Protein AF-A0A554L5U2-F1 (afdb_monomer_lite)

Structure (mmCIF, N/CA/C/O backbone):
data_AF-A0A554L5U2-F1
#
_entry.id   AF-A0A554L5U2-F1
#
loop_
_atom_site.group_PDB
_atom_site.id
_atom_site.type_symbol
_atom_site.label_atom_id
_atom_site.label_alt_id
_atom_site.label_comp_id
_atom_site.label_asym_id
_atom_site.label_entity_id
_atom_site.label_seq_id
_atom_site.pdbx_PDB_ins_code
_atom_site.Cartn_x
_atom_site.Cartn_y
_atom_site.Cartn_z
_atom_site.occupancy
_atom_site.B_iso_or_equiv
_atom_site.auth_seq_id
_atom_site.auth_comp_id
_atom_site.auth_asym_id
_atom_site.auth_atom_id
_atom_site.pdbx_PDB_model_num
ATOM 1 N N . MET A 1 1 ? 10.844 9.490 16.157 1.00 61.22 1 MET A N 1
ATOM 2 C CA . MET A 1 1 ? 9.696 9.991 15.366 1.00 61.22 1 MET A CA 1
ATOM 3 C C . MET A 1 1 ? 8.707 10.675 16.299 1.00 61.22 1 MET A C 1
ATOM 5 O O . MET A 1 1 ? 8.403 10.104 17.340 1.00 61.22 1 MET A O 1
ATOM 9 N N . LEU A 1 2 ? 8.226 11.876 15.961 1.00 75.06 2 LEU A N 1
ATOM 10 C CA . LEU A 1 2 ? 7.113 12.500 16.686 1.00 75.06 2 LEU A CA 1
ATOM 11 C C . LEU A 1 2 ? 5.798 11.860 16.223 1.00 75.06 2 LEU A C 1
ATOM 13 O O . LEU A 1 2 ? 5.391 12.045 15.079 1.00 75.06 2 LEU A O 1
ATOM 17 N N . ASN A 1 3 ? 5.124 11.136 17.114 1.00 86.19 3 ASN A N 1
ATOM 18 C CA . ASN A 1 3 ? 3.784 10.621 16.845 1.00 86.19 3 ASN A CA 1
ATOM 19 C C . ASN A 1 3 ? 2.762 11.749 17.025 1.00 86.19 3 ASN A C 1
ATOM 21 O O . ASN A 1 3 ? 2.757 12.417 18.059 1.00 86.19 3 ASN A O 1
ATOM 25 N N . ARG A 1 4 ? 1.868 11.941 16.051 1.00 87.19 4 ARG A N 1
ATOM 26 C CA . ARG A 1 4 ? 0.722 12.853 16.179 1.00 87.19 4 ARG A CA 1
ATOM 27 C C . ARG A 1 4 ? -0.576 12.057 16.220 1.00 87.19 4 ARG A C 1
ATOM 29 O O . ARG A 1 4 ? -0.740 11.096 15.475 1.00 87.19 4 ARG A O 1
ATOM 36 N N . ARG A 1 5 ? -1.490 12.453 17.109 1.00 90.06 5 ARG A N 1
ATOM 37 C CA . ARG A 1 5 ? -2.853 11.910 17.159 1.00 90.06 5 ARG A CA 1
ATOM 38 C C . ARG A 1 5 ? -3.740 12.751 16.254 1.00 90.06 5 ARG A C 1
ATOM 40 O O . ARG A 1 5 ? -3.676 13.975 16.301 1.00 90.06 5 ARG A O 1
ATOM 47 N N . THR A 1 6 ? -4.551 12.088 15.446 1.00 89.38 6 THR A N 1
ATOM 48 C CA . THR A 1 6 ? -5.554 12.720 14.594 1.00 89.38 6 THR A CA 1
ATOM 49 C C . THR A 1 6 ? -6.805 11.852 14.582 1.00 89.38 6 THR A C 1
ATOM 51 O O . THR A 1 6 ? -6.719 10.643 14.808 1.00 89.38 6 THR A O 1
ATOM 54 N N . ASN A 1 7 ? -7.949 12.473 14.328 1.00 91.75 7 ASN A N 1
ATOM 55 C CA . ASN A 1 7 ? -9.223 11.793 14.156 1.00 91.75 7 ASN A CA 1
ATOM 56 C C . ASN A 1 7 ? -9.603 11.884 12.680 1.00 91.75 7 ASN A C 1
ATOM 58 O O . ASN A 1 7 ? -9.493 12.949 12.077 1.00 91.75 7 ASN A O 1
ATOM 62 N N . PHE A 1 8 ? -10.056 10.780 12.101 1.00 89.94 8 PHE A N 1
ATOM 63 C CA . PHE A 1 8 ? -10.527 10.734 10.723 1.00 89.94 8 PHE A CA 1
ATOM 64 C C . PHE A 1 8 ? -11.835 9.957 10.663 1.00 89.94 8 PHE A C 1
ATOM 66 O O . PHE A 1 8 ? -12.056 9.014 11.425 1.00 89.94 8 PHE A O 1
ATOM 73 N N . LEU A 1 9 ? -12.716 10.395 9.771 1.00 94.62 9 LEU A N 1
ATOM 74 C CA . LEU A 1 9 ? -14.008 9.769 9.555 1.00 94.62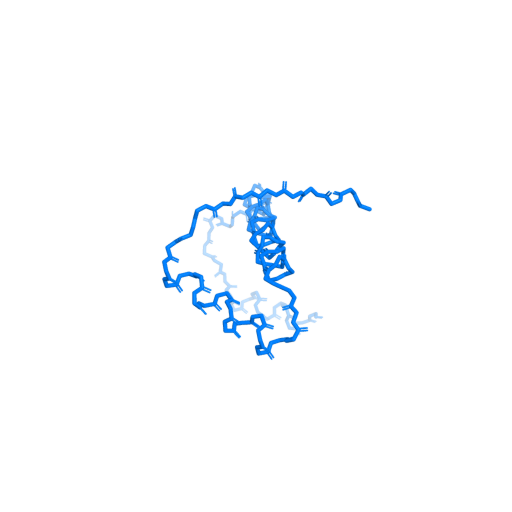 9 LEU A CA 1
ATOM 75 C C . LEU A 1 9 ? -13.834 8.585 8.601 1.00 94.62 9 LEU A C 1
ATOM 77 O O . LEU A 1 9 ? -13.245 8.730 7.532 1.00 94.62 9 LEU A O 1
ATOM 81 N N . LEU A 1 10 ? -14.346 7.419 8.990 1.00 93.75 10 LEU A N 1
ATOM 82 C CA . LEU A 1 10 ? -14.326 6.212 8.171 1.00 93.75 10 LEU A CA 1
ATOM 83 C C . LEU A 1 10 ? -15.740 5.711 7.927 1.00 93.75 10 LEU A C 1
ATOM 85 O O . LEU A 1 10 ? -16.583 5.724 8.824 1.00 93.75 10 LEU A O 1
ATOM 89 N N . ASN A 1 11 ? -15.956 5.163 6.737 1.00 96.88 11 ASN A N 1
ATOM 90 C CA . ASN A 1 11 ? -17.139 4.359 6.471 1.00 96.88 11 ASN A CA 1
ATOM 91 C C . ASN A 1 11 ? -17.065 3.049 7.266 1.00 96.88 11 ASN A C 1
ATOM 93 O O . ASN A 1 11 ? -15.978 2.502 7.484 1.00 96.88 11 ASN A O 1
ATOM 97 N N . LYS A 1 12 ? -18.231 2.518 7.651 1.00 96.81 12 LYS A N 1
ATOM 98 C CA . LYS A 1 12 ? -18.348 1.303 8.471 1.00 96.81 12 LYS A CA 1
ATOM 99 C C . LYS A 1 12 ? -17.559 0.124 7.894 1.00 96.81 12 LYS A C 1
ATOM 101 O O . LYS A 1 12 ? -16.761 -0.478 8.601 1.00 96.81 12 LYS A O 1
ATOM 106 N N . ASP A 1 13 ? -17.685 -0.120 6.593 1.00 97.56 13 ASP A N 1
ATOM 107 C CA . ASP A 1 13 ? -17.002 -1.232 5.923 1.00 97.56 13 ASP A CA 1
ATOM 108 C C . ASP A 1 13 ? -15.473 -1.133 6.004 1.00 97.56 13 ASP A C 1
ATOM 110 O O . ASP A 1 13 ? -14.773 -2.143 6.099 1.00 97.56 13 ASP A O 1
ATOM 114 N N . VAL A 1 14 ? -14.932 0.088 5.956 1.00 95.31 14 VAL A N 1
ATOM 115 C CA . VAL A 1 14 ? -13.487 0.327 6.067 1.00 95.31 14 VAL A CA 1
ATOM 116 C C . VAL A 1 14 ? -13.032 0.091 7.502 1.00 95.31 14 VAL A C 1
ATOM 118 O O . VAL A 1 14 ? -12.009 -0.562 7.720 1.00 95.31 14 VAL A O 1
ATOM 121 N N . LEU A 1 15 ? -13.808 0.565 8.478 1.00 95.75 15 LEU A N 1
ATOM 122 C CA . LEU A 1 15 ? -13.532 0.337 9.892 1.00 95.75 15 LEU A CA 1
ATOM 123 C C . LEU A 1 15 ? -13.536 -1.161 10.226 1.00 95.75 15 LEU A C 1
ATOM 125 O O . LEU A 1 15 ? -12.588 -1.647 10.841 1.00 95.75 15 LEU A O 1
ATOM 129 N N . ASP A 1 16 ? -14.531 -1.910 9.753 1.00 97.31 16 ASP A N 1
ATOM 130 C CA . ASP A 1 16 ? -14.638 -3.353 9.989 1.00 97.31 16 ASP A CA 1
ATOM 131 C C . ASP A 1 16 ? -13.443 -4.114 9.393 1.00 97.31 16 ASP A C 1
ATOM 133 O O . ASP A 1 16 ? -12.863 -4.996 10.037 1.00 97.31 16 ASP A O 1
ATOM 137 N N . LYS A 1 17 ? -13.003 -3.729 8.186 1.00 96.38 17 LYS A N 1
ATOM 138 C CA . LYS A 1 17 ? -11.792 -4.281 7.559 1.00 96.38 17 LYS A CA 1
ATOM 139 C C . LYS A 1 17 ? -10.537 -3.972 8.373 1.00 96.38 17 LYS A C 1
ATOM 141 O O . LYS A 1 17 ? -9.723 -4.874 8.579 1.00 96.38 17 LYS A O 1
ATOM 146 N N . LEU A 1 18 ? -10.382 -2.736 8.853 1.00 95.62 18 LEU A N 1
ATOM 147 C CA . LEU A 1 18 ? -9.240 -2.331 9.676 1.00 95.62 18 LEU A CA 1
ATOM 148 C C . LEU A 1 18 ? -9.195 -3.098 10.997 1.00 95.62 18 LEU A C 1
ATOM 150 O O . LEU A 1 18 ? -8.138 -3.616 11.349 1.00 95.62 18 LEU A O 1
ATOM 154 N N . VAL A 1 19 ? -10.329 -3.231 11.689 1.00 96.50 19 VAL A N 1
ATOM 155 C CA . VAL A 1 19 ? -10.438 -3.993 12.943 1.00 96.50 19 VAL A CA 1
ATOM 156 C C . VAL A 1 19 ? -10.115 -5.468 12.714 1.00 96.50 19 VAL A C 1
ATOM 158 O O . VAL A 1 19 ? -9.381 -6.079 13.493 1.00 96.50 19 VAL A O 1
ATOM 161 N N . LYS A 1 20 ? -10.631 -6.061 11.632 1.00 97.31 20 LYS A N 1
ATOM 162 C CA . LYS A 1 20 ? -10.320 -7.449 11.280 1.00 97.31 20 LYS A CA 1
ATOM 163 C C . LYS A 1 20 ? -8.822 -7.626 11.034 1.00 97.31 20 LYS A C 1
ATOM 165 O O . LYS A 1 20 ? -8.210 -8.502 11.636 1.00 97.31 20 LYS A O 1
ATOM 170 N N . LEU A 1 21 ? -8.222 -6.771 10.206 1.00 96.50 21 LEU A N 1
ATOM 171 C CA . LEU A 1 21 ? -6.790 -6.809 9.892 1.00 96.50 21 LEU A CA 1
ATOM 172 C C . LEU A 1 21 ? -5.914 -6.603 11.127 1.00 96.50 21 LEU A C 1
ATOM 174 O O . LEU A 1 21 ? -4.926 -7.319 11.293 1.00 96.50 21 LEU A O 1
ATOM 178 N N . SER A 1 22 ? -6.276 -5.655 11.991 1.00 97.19 22 SER A N 1
ATOM 179 C CA . SER A 1 22 ? -5.528 -5.356 13.210 1.00 97.19 22 SER A CA 1
ATOM 180 C C . SER A 1 22 ? -5.525 -6.560 14.154 1.00 97.19 22 SER A C 1
ATOM 182 O O . SER A 1 22 ? -4.476 -6.926 14.677 1.00 97.19 22 SER A O 1
ATOM 184 N N . ARG A 1 23 ? -6.674 -7.238 14.300 1.00 97.25 23 ARG A N 1
ATOM 185 C CA . ARG A 1 23 ? -6.806 -8.472 15.090 1.00 97.25 23 ARG A CA 1
ATOM 186 C C . ARG A 1 23 ? -6.032 -9.634 14.478 1.00 97.25 23 ARG A C 1
ATOM 188 O O . ARG A 1 23 ? -5.248 -10.263 15.176 1.00 97.25 23 ARG A O 1
ATOM 195 N N . THR A 1 24 ? -6.203 -9.894 13.181 1.00 97.31 24 THR A N 1
ATOM 196 C CA . THR A 1 24 ? -5.513 -10.994 12.484 1.00 97.31 24 THR A CA 1
ATOM 197 C C . THR A 1 24 ? -3.994 -10.859 12.558 1.00 97.31 24 THR A C 1
ATOM 199 O O . THR A 1 24 ? -3.295 -11.859 12.664 1.00 97.31 24 THR A O 1
ATOM 202 N N . ARG A 1 25 ? -3.474 -9.628 12.504 1.00 96.00 25 ARG A N 1
ATOM 203 C CA . ARG A 1 25 ? -2.031 -9.349 12.522 1.00 96.00 25 ARG A CA 1
ATOM 204 C C . ARG A 1 25 ? -1.484 -9.015 13.912 1.00 96.00 25 ARG A C 1
ATOM 206 O O . ARG A 1 25 ? -0.293 -8.748 14.021 1.00 96.00 25 ARG A O 1
ATOM 213 N N . ASN A 1 26 ? -2.332 -9.003 14.941 1.00 96.94 26 ASN A N 1
ATOM 214 C CA . ASN A 1 26 ? -1.994 -8.612 16.310 1.00 96.94 26 ASN A CA 1
ATOM 215 C C . ASN A 1 26 ? -1.231 -7.271 16.405 1.00 96.94 26 ASN A C 1
ATOM 217 O O . ASN A 1 26 ? -0.204 -7.157 17.070 1.00 96.94 26 ASN A O 1
ATOM 221 N N . ILE A 1 27 ? -1.723 -6.248 15.703 1.00 96.31 27 ILE A N 1
ATOM 222 C CA . ILE A 1 27 ? -1.150 -4.893 15.688 1.00 96.31 27 ILE A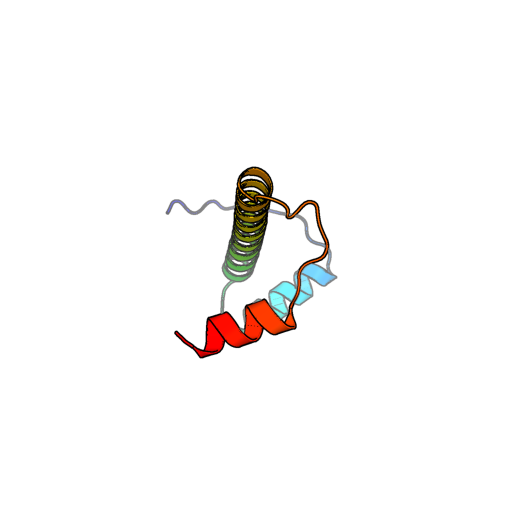 CA 1
ATOM 223 C C . ILE A 1 27 ? -2.243 -3.841 15.887 1.00 96.31 27 ILE A C 1
ATOM 225 O O . ILE A 1 27 ? -3.430 -4.119 15.735 1.00 96.31 27 ILE A O 1
ATOM 229 N N . SER A 1 28 ? -1.854 -2.606 16.209 1.00 94.88 28 SER A N 1
ATOM 230 C CA . SER A 1 28 ? -2.809 -1.497 16.333 1.00 94.88 28 SER A CA 1
ATOM 231 C C . SER A 1 28 ? -3.4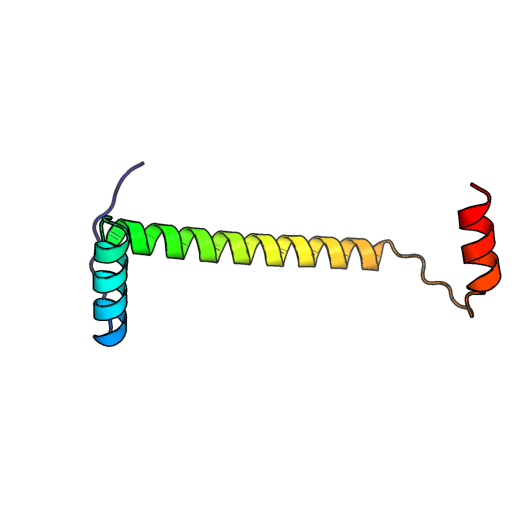01 -1.090 14.976 1.00 94.88 28 SER A C 1
ATOM 233 O O . SER A 1 28 ? -2.749 -1.208 13.940 1.00 94.88 28 SER A O 1
ATOM 235 N N . MET A 1 29 ? -4.612 -0.526 14.967 1.00 93.12 29 MET A N 1
ATOM 236 C CA . MET A 1 29 ? -5.197 0.035 13.738 1.00 93.12 29 MET A CA 1
ATOM 237 C C . MET A 1 29 ? -4.321 1.144 13.135 1.00 93.12 29 MET A C 1
ATOM 239 O O . MET A 1 29 ? -4.169 1.214 11.921 1.00 93.12 29 MET A O 1
ATOM 243 N N . ALA A 1 30 ? -3.685 1.967 13.975 1.00 92.69 30 ALA A N 1
ATOM 244 C CA . ALA A 1 30 ? -2.763 3.009 13.521 1.00 92.69 30 ALA A CA 1
ATOM 245 C C . ALA A 1 30 ? -1.518 2.434 12.822 1.00 92.69 30 ALA A C 1
ATOM 247 O O . ALA A 1 30 ? -0.961 3.068 11.933 1.00 92.69 30 ALA A O 1
ATOM 248 N N . GLU A 1 31 ? -1.065 1.244 13.218 1.00 94.38 31 GLU A N 1
ATOM 249 C CA . GLU A 1 31 ? 0.009 0.520 12.529 1.00 94.38 31 GLU A CA 1
ATOM 250 C C . GLU A 1 31 ? -0.456 -0.016 11.169 1.00 94.38 31 GLU A C 1
ATOM 252 O O . GLU A 1 31 ? 0.271 0.094 10.188 1.00 94.38 31 GLU A O 1
ATOM 257 N N . VAL A 1 32 ? -1.685 -0.539 11.083 1.00 95.38 32 VAL A N 1
ATOM 258 C CA . VAL A 1 32 ? -2.268 -0.976 9.803 1.00 95.38 32 VAL A CA 1
ATOM 259 C C . VAL A 1 32 ? -2.343 0.192 8.818 1.00 95.38 32 VAL A C 1
ATOM 261 O O . VAL A 1 32 ? -1.934 0.043 7.670 1.00 95.38 32 VAL A O 1
ATOM 264 N N . VAL A 1 33 ? -2.821 1.352 9.279 1.00 93.94 33 VAL A N 1
ATOM 265 C CA . VAL A 1 33 ? -2.904 2.570 8.461 1.00 93.94 33 VAL A CA 1
ATOM 266 C C . VAL A 1 33 ? -1.514 3.043 8.041 1.00 93.94 33 VAL A C 1
ATOM 268 O O . VAL A 1 33 ? -1.315 3.305 6.862 1.00 93.94 33 VAL A O 1
ATOM 271 N N . ARG A 1 34 ? -0.538 3.095 8.960 1.00 92.62 34 ARG A N 1
ATOM 272 C CA . ARG A 1 34 ? 0.840 3.500 8.627 1.00 92.62 34 ARG A CA 1
ATOM 273 C C . ARG A 1 34 ? 1.440 2.644 7.516 1.00 92.62 34 ARG A C 1
ATOM 275 O O . ARG A 1 34 ? 1.894 3.198 6.526 1.00 92.62 34 ARG A O 1
ATOM 282 N N . ARG A 1 35 ? 1.333 1.318 7.621 1.00 93.94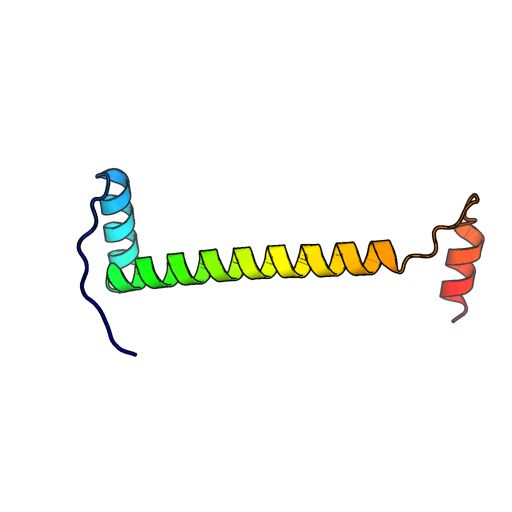 35 ARG A N 1
ATOM 283 C CA . ARG A 1 35 ? 1.846 0.403 6.589 1.00 93.94 35 ARG A CA 1
ATOM 284 C C . ARG A 1 35 ? 1.135 0.551 5.249 1.00 93.94 35 ARG A C 1
ATOM 286 O O . ARG A 1 35 ? 1.762 0.401 4.210 1.00 93.94 35 ARG A O 1
ATOM 293 N N . ALA A 1 36 ? -0.175 0.796 5.264 1.00 92.88 36 ALA A N 1
ATOM 294 C CA . ALA A 1 36 ? -0.924 1.026 4.032 1.00 92.88 36 ALA A CA 1
ATOM 295 C C . ALA A 1 36 ? -0.462 2.312 3.334 1.00 92.88 36 ALA A C 1
ATOM 297 O O . ALA A 1 36 ? -0.276 2.310 2.125 1.00 92.88 36 ALA A O 1
ATOM 298 N N . VAL A 1 37 ? -0.228 3.377 4.105 1.00 92.00 37 VAL A N 1
ATOM 299 C CA . VAL A 1 37 ? 0.288 4.650 3.590 1.00 92.00 37 VAL A CA 1
ATOM 300 C C . VAL A 1 37 ? 1.715 4.495 3.065 1.00 92.00 37 VAL A C 1
ATOM 302 O O . VAL A 1 37 ? 1.990 4.920 1.951 1.00 92.00 37 VAL A O 1
ATOM 305 N N . GLU A 1 38 ? 2.611 3.863 3.828 1.00 92.12 38 GLU A N 1
ATOM 306 C CA . GLU A 1 38 ? 3.992 3.591 3.393 1.00 92.12 38 GLU A CA 1
ATOM 307 C C . GLU A 1 38 ? 4.015 2.832 2.065 1.00 92.12 38 GLU A C 1
ATOM 309 O O . GLU A 1 38 ? 4.713 3.235 1.139 1.00 92.12 38 GLU A O 1
ATOM 314 N N . LYS A 1 39 ? 3.177 1.798 1.947 1.00 92.56 39 LYS A N 1
ATOM 315 C CA . LYS A 1 39 ? 3.049 1.011 0.725 1.00 92.56 39 LYS A CA 1
ATOM 316 C C . LYS A 1 39 ? 2.576 1.847 -0.472 1.00 92.56 39 LYS A C 1
ATOM 318 O O . LYS A 1 39 ? 3.146 1.716 -1.547 1.00 92.56 39 LYS A O 1
ATOM 323 N N . GLU A 1 40 ? 1.560 2.692 -0.298 1.00 90.88 40 GLU A N 1
ATOM 324 C CA . GLU A 1 40 ? 1.045 3.550 -1.379 1.00 90.88 40 GLU A CA 1
ATOM 325 C C . GLU A 1 40 ? 2.139 4.488 -1.916 1.00 90.88 40 GLU A C 1
ATOM 327 O O . GLU A 1 40 ? 2.351 4.586 -3.123 1.00 90.88 40 GLU A O 1
ATOM 332 N N . TYR A 1 41 ? 2.894 5.126 -1.015 1.00 85.94 41 TYR A N 1
ATOM 333 C CA . TYR A 1 41 ? 3.988 6.024 -1.398 1.00 85.94 41 TYR A CA 1
ATOM 334 C C . TYR A 1 41 ? 5.174 5.289 -2.036 1.00 85.94 41 TYR A C 1
ATOM 336 O O . TYR A 1 41 ? 5.830 5.831 -2.928 1.00 85.94 41 TYR A O 1
ATOM 344 N N . GLU A 1 42 ? 5.481 4.069 -1.590 1.00 88.19 42 GLU A N 1
ATOM 345 C CA . GLU A 1 42 ? 6.498 3.232 -2.232 1.00 88.19 42 GLU A CA 1
ATOM 346 C C . GLU A 1 42 ? 6.093 2.853 -3.661 1.00 88.19 42 GLU A C 1
ATOM 348 O O . GLU A 1 42 ? 6.901 3.006 -4.581 1.00 88.19 42 GLU A O 1
ATOM 353 N N . GLU A 1 43 ? 4.842 2.436 -3.870 1.00 85.75 43 GLU A N 1
ATOM 354 C CA . GLU A 1 43 ? 4.313 2.105 -5.197 1.00 85.75 43 GLU A CA 1
ATOM 355 C C . GLU A 1 43 ? 4.316 3.327 -6.133 1.00 85.75 43 GLU A C 1
ATOM 357 O O . GLU A 1 43 ? 4.738 3.221 -7.289 1.00 85.75 43 GLU A O 1
ATOM 362 N N . GLU A 1 44 ? 3.939 4.509 -5.638 1.00 84.81 44 GLU A N 1
ATOM 363 C CA . GLU A 1 44 ? 3.991 5.758 -6.410 1.00 84.81 44 GLU A CA 1
ATOM 364 C C . GLU A 1 44 ? 5.427 6.100 -6.839 1.00 84.81 44 GLU A C 1
ATOM 366 O O . GLU A 1 44 ? 5.691 6.399 -8.010 1.00 84.81 44 GLU A O 1
ATOM 371 N N . LYS A 1 45 ? 6.386 5.979 -5.915 1.00 85.38 45 LYS A N 1
ATOM 372 C CA . LYS A 1 45 ? 7.805 6.228 -6.191 1.00 85.38 45 LYS A CA 1
ATOM 373 C C . LYS A 1 45 ? 8.377 5.229 -7.198 1.00 85.38 45 LYS A C 1
ATOM 375 O O . LYS A 1 45 ? 9.175 5.610 -8.062 1.00 85.38 45 LYS A O 1
ATOM 380 N N . GLU A 1 46 ? 7.994 3.956 -7.111 1.00 87.00 46 GLU A N 1
ATOM 381 C CA . GLU A 1 46 ? 8.384 2.946 -8.097 1.00 87.00 46 GLU A CA 1
ATOM 382 C C . GLU A 1 46 ? 7.851 3.280 -9.491 1.00 87.00 46 GLU A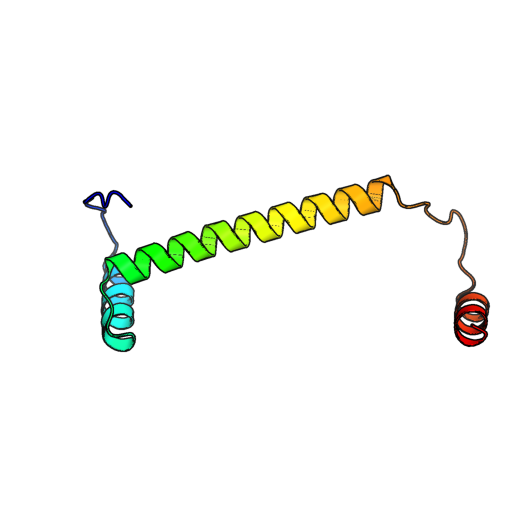 C 1
ATOM 384 O O . GLU A 1 46 ? 8.609 3.229 -10.464 1.00 87.00 46 GLU A O 1
ATOM 389 N N . LEU A 1 47 ? 6.572 3.645 -9.605 1.00 88.19 47 LEU A N 1
ATOM 390 C CA . LEU A 1 47 ? 5.962 4.035 -10.877 1.00 88.19 47 LEU A CA 1
ATOM 391 C C . LEU A 1 47 ? 6.656 5.256 -11.479 1.00 88.19 47 LEU A C 1
ATOM 393 O O . LEU A 1 47 ? 6.977 5.258 -12.670 1.00 88.19 47 LEU A O 1
ATOM 397 N N . GLU A 1 48 ? 6.952 6.265 -10.662 1.00 90.06 48 GLU A N 1
ATOM 398 C CA . GLU A 1 48 ? 7.678 7.452 -11.106 1.00 90.06 48 GLU A CA 1
ATOM 399 C C . GLU A 1 48 ? 9.091 7.098 -11.598 1.00 90.06 48 GLU A C 1
ATOM 401 O O . GLU A 1 48 ? 9.536 7.569 -12.648 1.00 90.06 48 GLU A O 1
ATOM 406 N N . THR A 1 49 ? 9.786 6.217 -10.877 1.00 90.00 49 THR A N 1
ATOM 407 C CA . THR A 1 49 ? 11.124 5.741 -11.250 1.00 90.00 49 THR A CA 1
ATOM 408 C C . THR A 1 49 ? 11.090 4.981 -12.576 1.00 90.00 49 THR A C 1
ATOM 410 O O . THR A 1 49 ? 11.908 5.242 -13.460 1.00 90.00 49 THR A O 1
ATOM 413 N N . ARG A 1 50 ? 10.113 4.083 -12.761 1.00 89.00 50 ARG A N 1
ATOM 414 C CA . ARG A 1 50 ? 9.914 3.357 -14.025 1.00 89.00 50 ARG A CA 1
ATOM 415 C C . ARG A 1 50 ? 9.636 4.316 -15.176 1.00 89.00 50 ARG A C 1
ATOM 417 O O . ARG A 1 50 ? 10.228 4.162 -16.241 1.00 89.00 50 ARG A O 1
ATOM 424 N N . LYS A 1 51 ? 8.792 5.326 -14.957 1.00 92.06 51 LYS A N 1
ATOM 425 C CA . LYS A 1 51 ? 8.491 6.353 -15.960 1.00 92.06 51 LYS A CA 1
ATOM 426 C C . LYS A 1 51 ? 9.754 7.103 -16.385 1.00 92.06 51 LYS A C 1
ATOM 428 O O . LYS A 1 51 ? 10.053 7.152 -17.573 1.00 92.06 51 LYS A O 1
ATOM 433 N N . LYS A 1 52 ? 10.558 7.572 -15.424 1.00 91.69 52 LYS A N 1
ATOM 434 C CA . LYS A 1 52 ? 11.847 8.232 -15.698 1.00 91.69 52 LYS A CA 1
ATOM 435 C C . LYS A 1 52 ? 12.808 7.333 -16.482 1.00 91.69 52 LYS A C 1
ATOM 437 O O . LYS A 1 52 ? 13.460 7.804 -17.409 1.00 91.69 52 LYS A O 1
ATOM 442 N N . ALA A 1 53 ? 12.885 6.045 -16.143 1.00 89.75 53 ALA A N 1
ATOM 443 C CA . ALA A 1 53 ? 13.740 5.089 -16.848 1.00 89.75 53 ALA A CA 1
ATOM 444 C C . ALA A 1 53 ? 13.286 4.849 -18.300 1.00 89.75 53 ALA A C 1
ATOM 446 O O . ALA A 1 53 ? 14.120 4.783 -19.206 1.00 89.75 53 ALA A O 1
ATOM 447 N N . ILE A 1 54 ? 11.973 4.751 -18.534 1.00 89.88 54 ILE A N 1
ATOM 448 C CA . ILE A 1 54 ? 11.392 4.636 -19.878 1.00 89.88 54 ILE A CA 1
ATOM 449 C C . ILE A 1 54 ? 11.706 5.886 -20.697 1.00 89.88 54 ILE A C 1
ATOM 451 O O . ILE A 1 54 ? 12.222 5.761 -21.805 1.00 89.88 54 ILE A O 1
ATOM 455 N N . ASP A 1 55 ? 11.459 7.072 -20.140 1.00 90.00 55 ASP A N 1
ATOM 456 C CA . ASP A 1 55 ? 11.696 8.343 -20.826 1.00 90.00 55 ASP A CA 1
ATOM 457 C C . ASP A 1 55 ? 13.178 8.501 -21.199 1.00 90.00 55 ASP A C 1
ATOM 459 O O . ASP A 1 55 ? 13.501 8.805 -22.348 1.00 90.00 55 ASP A O 1
ATOM 463 N N . ALA A 1 56 ? 14.092 8.192 -20.272 1.00 88.12 56 ALA A N 1
ATOM 464 C CA . ALA A 1 56 ? 15.531 8.203 -20.533 1.00 88.12 56 ALA A CA 1
ATOM 465 C C . ALA A 1 56 ? 15.933 7.206 -21.634 1.00 88.12 56 ALA A C 1
ATOM 467 O O . ALA A 1 56 ? 16.718 7.537 -22.525 1.00 88.12 56 ALA A O 1
ATOM 468 N N . THR A 1 57 ? 15.361 5.998 -21.608 1.00 85.75 57 THR A N 1
ATOM 469 C CA . THR A 1 57 ? 15.611 4.981 -22.637 1.00 85.75 57 THR A CA 1
ATOM 470 C C . THR A 1 57 ? 15.117 5.456 -23.998 1.00 85.75 57 THR A C 1
ATOM 472 O O . THR A 1 57 ? 15.840 5.331 -24.979 1.00 85.75 57 THR A O 1
ATOM 475 N N . LEU A 1 58 ? 13.912 6.023 -24.078 1.00 82.62 58 LEU A N 1
ATOM 476 C CA . LEU A 1 58 ? 13.336 6.520 -25.328 1.00 82.62 58 LEU A CA 1
ATOM 477 C C . LEU A 1 58 ? 14.132 7.695 -25.906 1.00 82.62 58 LEU A C 1
ATOM 479 O O . LEU A 1 58 ? 14.344 7.724 -27.115 1.00 82.62 58 LEU A O 1
ATOM 483 N N . MET A 1 59 ? 14.618 8.615 -25.066 1.00 82.50 59 MET A N 1
ATOM 484 C CA . MET A 1 59 ? 15.458 9.735 -25.510 1.00 82.50 59 MET A CA 1
ATOM 485 C C . MET A 1 59 ? 16.816 9.274 -26.054 1.00 82.50 59 MET A C 1
ATOM 487 O O . MET A 1 59 ? 17.296 9.822 -27.043 1.00 82.50 59 MET A O 1
A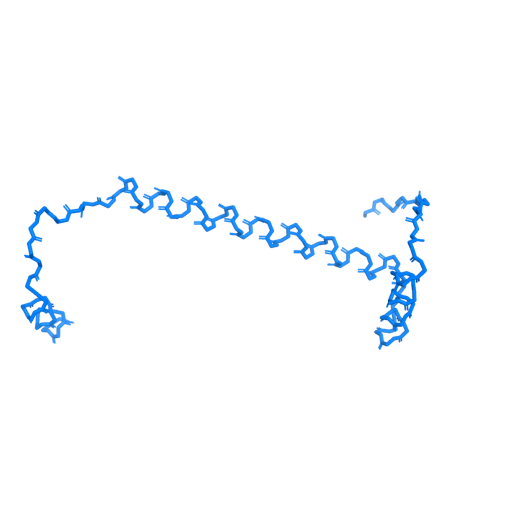TOM 491 N N . GLY A 1 60 ? 17.438 8.270 -25.426 1.00 74.56 60 GLY A N 1
ATOM 492 C CA . GLY A 1 60 ? 18.748 7.750 -25.833 1.00 74.56 60 GLY A CA 1
ATOM 493 C C . GLY A 1 60 ? 18.705 6.667 -26.917 1.00 74.56 60 GLY A C 1
ATOM 494 O O . GLY A 1 60 ? 19.752 6.263 -27.427 1.00 74.56 60 GLY A O 1
ATOM 495 N N . ARG A 1 61 ? 17.520 6.156 -27.272 1.00 73.81 61 ARG A N 1
ATOM 496 C CA . ARG A 1 61 ? 17.388 5.025 -28.195 1.00 73.81 61 ARG A CA 1
ATOM 497 C C . ARG A 1 61 ? 17.603 5.466 -29.639 1.00 73.81 61 ARG A C 1
ATOM 499 O O . ARG A 1 61 ? 16.751 6.106 -30.251 1.00 73.81 61 ARG A O 1
ATOM 506 N N . LEU A 1 62 ? 18.694 4.994 -30.237 1.00 71.94 62 LEU A N 1
ATOM 507 C CA . LEU A 1 62 ? 18.859 4.987 -31.689 1.00 71.94 62 LEU A CA 1
ATOM 508 C C . LEU A 1 62 ? 17.850 4.002 -32.297 1.00 71.94 62 LEU A C 1
ATOM 510 O O . LEU A 1 62 ? 18.013 2.784 -32.221 1.00 71.94 62 LEU A O 1
ATOM 514 N N . MET A 1 63 ? 16.766 4.523 -32.869 1.00 69.44 63 MET A N 1
ATOM 515 C CA . MET A 1 63 ? 15.801 3.699 -33.592 1.00 69.44 63 MET A CA 1
ATOM 516 C C . MET A 1 63 ? 16.381 3.295 -34.950 1.00 69.44 63 MET A C 1
ATOM 518 O O . MET A 1 63 ? 16.749 4.154 -35.754 1.00 69.44 63 MET A O 1
ATOM 522 N N . SER A 1 64 ? 16.438 1.987 -35.223 1.00 70.75 64 SER A N 1
ATOM 523 C CA . SER A 1 64 ? 16.745 1.492 -36.568 1.00 70.75 64 SER A CA 1
ATOM 524 C C . SER A 1 64 ? 15.685 2.011 -37.537 1.00 70.75 64 SER A C 1
ATOM 526 O O . SER A 1 64 ? 14.496 1.751 -37.358 1.00 70.75 64 SER A O 1
ATOM 528 N N . LYS A 1 65 ? 16.110 2.740 -38.571 1.00 73.00 65 LYS A N 1
ATOM 529 C CA . LYS A 1 65 ? 15.218 3.269 -39.616 1.00 73.00 65 LYS A CA 1
ATOM 530 C C . LYS A 1 65 ? 14.798 2.205 -40.643 1.00 73.00 65 LYS A C 1
ATOM 532 O O . LYS A 1 65 ? 14.022 2.514 -41.541 1.00 73.00 65 LYS A O 1
ATOM 537 N N . GLY A 1 66 ? 15.310 0.975 -40.536 1.00 75.69 66 GLY A N 1
ATOM 538 C CA . GLY A 1 66 ? 15.091 -0.104 -41.502 1.00 75.69 66 GLY A CA 1
ATOM 539 C C . GLY A 1 66 ? 14.708 -1.438 -40.861 1.00 75.69 66 GLY A C 1
ATOM 540 O O . GLY A 1 66 ? 14.762 -1.605 -39.639 1.00 75.69 66 GLY A O 1
ATOM 541 N N . LYS A 1 67 ? 14.326 -2.402 -41.710 1.00 80.69 67 LYS A N 1
ATOM 542 C CA . LYS A 1 67 ? 14.037 -3.783 -41.297 1.00 80.69 67 LYS A CA 1
ATOM 543 C C . LYS A 1 67 ? 15.277 -4.396 -40.646 1.00 80.69 67 LYS A C 1
ATOM 545 O O . LYS A 1 67 ? 16.347 -4.404 -41.242 1.00 80.69 67 LYS A O 1
ATOM 550 N N . ILE A 1 68 ? 15.107 -4.912 -39.434 1.00 81.69 68 ILE A N 1
ATOM 551 C CA . ILE A 1 68 ? 16.153 -5.625 -38.702 1.00 81.69 68 ILE A CA 1
ATOM 552 C C . ILE A 1 68 ? 16.183 -7.072 -39.209 1.00 81.69 68 ILE A C 1
ATOM 554 O O . ILE A 1 68 ? 15.145 -7.739 -39.202 1.00 81.69 68 ILE A O 1
ATOM 558 N N . ASP A 1 69 ? 17.351 -7.565 -39.630 1.00 86.38 69 ASP A N 1
ATOM 559 C CA . ASP A 1 69 ? 17.550 -8.997 -39.871 1.00 86.38 69 ASP A CA 1
ATOM 560 C C . ASP A 1 69 ? 17.824 -9.707 -38.540 1.00 86.38 69 ASP A C 1
ATOM 562 O O . ASP A 1 69 ? 18.940 -9.754 -38.019 1.00 86.38 69 ASP A O 1
ATOM 566 N N . TYR A 1 70 ? 16.761 -10.262 -37.966 1.00 85.56 70 TYR A N 1
ATOM 567 C CA . TYR A 1 70 ? 16.834 -10.979 -36.700 1.00 85.56 70 TYR A CA 1
ATOM 568 C C . TYR A 1 70 ? 17.670 -12.261 -36.785 1.00 85.56 70 TYR A C 1
ATOM 570 O O . TYR A 1 70 ? 18.228 -12.676 -35.772 1.00 85.56 70 TYR A O 1
ATOM 578 N N . LYS A 1 71 ? 17.782 -12.896 -37.961 1.00 88.38 71 LYS A N 1
ATOM 579 C CA . LYS A 1 71 ? 18.537 -14.146 -38.110 1.00 88.38 71 LYS A CA 1
ATOM 580 C C . LYS A 1 71 ? 20.031 -13.877 -37.979 1.00 88.38 71 LYS A C 1
ATOM 582 O O . LYS A 1 71 ? 20.722 -14.612 -37.274 1.00 88.38 71 LYS A O 1
ATOM 587 N N . GLU A 1 72 ? 20.515 -12.815 -38.613 1.00 87.12 72 GLU A N 1
ATOM 588 C CA . GLU A 1 72 ? 21.908 -12.387 -38.489 1.00 87.12 72 GLU A CA 1
ATOM 589 C C . GLU A 1 72 ? 22.220 -11.908 -37.065 1.00 87.12 72 GLU A C 1
ATOM 591 O O . GLU A 1 72 ? 23.210 -12.343 -36.475 1.00 87.12 72 GLU A O 1
ATOM 596 N N . LEU A 1 73 ? 21.322 -11.119 -36.463 1.00 87.12 73 LEU A N 1
ATOM 597 C CA . LEU A 1 73 ? 21.474 -10.618 -35.094 1.00 87.12 73 LEU A CA 1
ATOM 598 C C . LEU A 1 73 ? 21.582 -11.755 -34.060 1.00 87.12 73 LEU A C 1
ATOM 600 O O . LEU A 1 73 ? 22.458 -11.740 -33.195 1.00 87.12 73 LEU A O 1
ATOM 604 N N . ILE A 1 74 ? 20.710 -12.764 -34.162 1.00 87.94 74 ILE A N 1
ATOM 605 C CA . ILE A 1 74 ? 20.711 -13.932 -33.269 1.00 87.94 74 ILE A CA 1
ATOM 606 C C . ILE A 1 74 ? 21.993 -14.750 -33.449 1.00 87.94 74 ILE A C 1
ATOM 608 O O . ILE A 1 74 ? 22.570 -15.211 -32.466 1.00 87.94 74 ILE A O 1
ATOM 612 N N . ASN A 1 75 ? 22.452 -14.937 -34.688 1.00 91.94 75 ASN A N 1
ATOM 613 C CA . ASN A 1 75 ? 23.680 -15.683 -34.956 1.00 91.94 75 ASN A CA 1
ATOM 614 C C . ASN A 1 75 ? 24.923 -14.938 -34.459 1.00 91.94 75 ASN A C 1
ATOM 616 O O . ASN A 1 75 ? 25.827 -15.570 -33.917 1.00 91.94 75 ASN A O 1
ATOM 620 N N . TYR A 1 76 ? 24.952 -13.609 -34.582 1.00 90.00 76 TYR A N 1
ATOM 621 C CA . TYR A 1 76 ? 26.015 -12.777 -34.026 1.00 90.00 76 TYR A CA 1
ATOM 622 C C . TYR A 1 76 ? 26.092 -12.914 -32.501 1.00 90.00 76 TYR A C 1
ATOM 624 O O . TYR A 1 76 ? 27.160 -13.198 -31.968 1.00 90.00 76 TYR A O 1
ATOM 632 N N . GLY A 1 77 ? 24.954 -12.812 -31.805 1.00 87.50 77 GLY A N 1
ATOM 633 C CA . GLY A 1 77 ? 24.890 -12.957 -30.347 1.00 87.50 77 GLY A CA 1
ATOM 634 C C . GLY A 1 77 ? 25.142 -14.373 -29.812 1.00 87.50 77 GLY A C 1
ATOM 635 O O . GLY A 1 77 ? 25.250 -14.537 -28.609 1.00 87.50 77 GLY A O 1
ATOM 636 N N . ARG A 1 78 ? 25.203 -15.399 -30.672 1.00 86.75 78 ARG A N 1
ATOM 637 C CA . ARG A 1 78 ? 25.609 -16.772 -30.304 1.00 86.75 78 ARG A CA 1
ATOM 638 C C . ARG A 1 78 ? 27.097 -17.037 -30.525 1.00 86.75 78 ARG A C 1
ATOM 640 O O . ARG A 1 78 ? 27.610 -18.049 -30.058 1.00 86.75 78 ARG A O 1
ATOM 647 N N . LYS A 1 79 ? 27.755 -16.194 -31.325 1.00 83.81 79 LYS A N 1
ATOM 648 C CA . LYS A 1 79 ? 29.178 -16.309 -31.664 1.00 83.81 79 LYS A CA 1
ATOM 649 C C . LYS A 1 79 ? 30.079 -15.733 -30.564 1.00 83.81 79 LYS A C 1
ATOM 651 O O . LYS A 1 79 ? 31.246 -16.111 -30.490 1.00 83.81 79 LYS A O 1
ATOM 656 N N . TYR A 1 80 ? 29.533 -14.833 -29.754 1.00 70.44 80 TYR A N 1
ATOM 657 C CA . TYR A 1 80 ? 30.149 -14.214 -28.583 1.00 70.44 80 TYR A CA 1
ATOM 658 C C . TYR A 1 80 ? 29.341 -14.575 -27.339 1.00 70.44 80 TYR A C 1
ATOM 660 O O . TYR A 1 80 ? 29.943 -14.568 -26.245 1.00 70.44 80 TYR A O 1
#

Sequence (80 aa):
MLNRRTNFLLNKDVLDKLVKLSRTRNISMAEVVRRAVEKEYEEEKELETRKKAIDATLMGRLMSKGKIDYKELINYGRKY

pLDDT: mean 88.56, std 7.8, range [61.22, 97.56]

Foldseek 3Di:
DDDDDDDDDDDPVVVVVLVVVCVVVVHDSVVVVVVVVVVVVVVVVVVVVVVVVVVVCVVPDDDDPDDDPVVVVVVVVVVD

Secondary structure (DSSP, 8-state):
-----------HHHHHHHHHHHHHTTS-HHHHHHHHHHHHHHHHHHHHHHHHHHHHHHHH----SS---HHHHHHHHHH-

Radius of gyration: 24.65 Å; chains: 1; bounding box: 48×30×59 Å